Protein AF-A0AAQ0E640-F1 (afdb_monomer_lite)

Structure (mmCIF, N/CA/C/O backbone):
data_AF-A0AAQ0E640-F1
#
_entry.id   AF-A0AAQ0E640-F1
#
loop_
_atom_site.group_PDB
_atom_site.id
_atom_site.type_symbol
_atom_site.label_atom_id
_atom_site.label_alt_id
_atom_site.label_comp_id
_atom_site.label_asym_id
_atom_site.label_entity_id
_atom_site.label_seq_id
_atom_site.pdbx_PDB_ins_code
_atom_site.Cartn_x
_atom_site.Cartn_y
_atom_site.Cartn_z
_atom_site.occupancy
_atom_site.B_iso_or_equiv
_atom_site.auth_seq_id
_atom_site.auth_comp_id
_atom_site.auth_asym_id
_atom_site.auth_atom_id
_atom_site.pdbx_PDB_model_num
ATOM 1 N N . MET A 1 1 ? -27.055 13.533 44.116 1.00 63.28 1 MET A N 1
ATOM 2 C CA . MET A 1 1 ? -25.641 13.940 43.920 1.00 63.28 1 MET A CA 1
ATOM 3 C C . MET A 1 1 ? -24.792 12.781 43.396 1.00 63.28 1 MET A C 1
ATOM 5 O O . MET A 1 1 ? -24.064 12.994 42.441 1.00 63.28 1 MET A O 1
ATOM 9 N N . MET A 1 2 ? -24.961 11.562 43.930 1.00 68.50 2 MET A N 1
ATOM 10 C CA . MET A 1 2 ? -24.333 10.327 43.422 1.00 68.50 2 MET A CA 1
ATOM 11 C C . MET A 1 2 ? -24.643 10.007 41.942 1.00 68.50 2 MET A C 1
ATOM 13 O O . MET A 1 2 ? -23.740 9.612 41.218 1.00 68.50 2 MET A O 1
ATOM 17 N N . GLU A 1 3 ? -25.877 10.217 41.464 1.00 69.25 3 GLU A N 1
ATOM 18 C CA . GLU A 1 3 ? -26.242 9.883 40.070 1.00 69.25 3 GLU A CA 1
ATOM 19 C C . GLU A 1 3 ? -25.539 10.757 39.021 1.00 69.25 3 GLU A C 1
ATOM 21 O O . GLU A 1 3 ? -25.073 10.239 38.014 1.00 69.25 3 GLU A O 1
ATOM 26 N N . ARG A 1 4 ? -25.333 12.054 39.298 1.00 72.06 4 ARG A N 1
ATOM 27 C CA . ARG A 1 4 ? -24.598 12.938 38.373 1.00 72.06 4 ARG A CA 1
ATOM 28 C C . ARG A 1 4 ? -23.147 12.498 38.171 1.00 72.06 4 ARG A C 1
ATOM 30 O O . ARG A 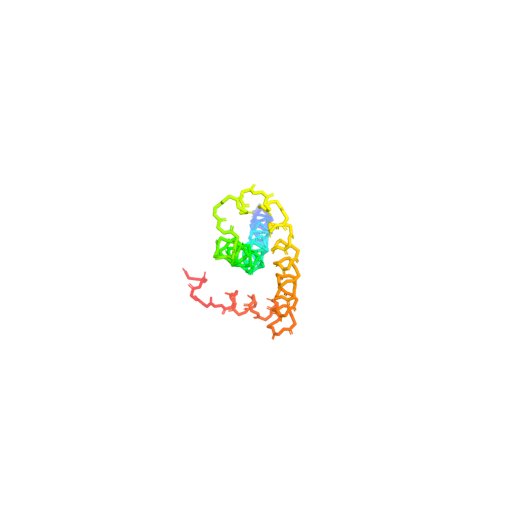1 4 ? -22.644 12.585 37.061 1.00 72.06 4 ARG A O 1
ATOM 37 N N . GLN A 1 5 ? -22.494 11.993 39.219 1.00 70.31 5 GLN A N 1
ATOM 38 C CA . GLN A 1 5 ? -21.129 11.471 39.109 1.00 70.31 5 GLN A CA 1
ATOM 39 C C . GLN A 1 5 ? -21.063 10.175 38.294 1.00 70.31 5 GLN A 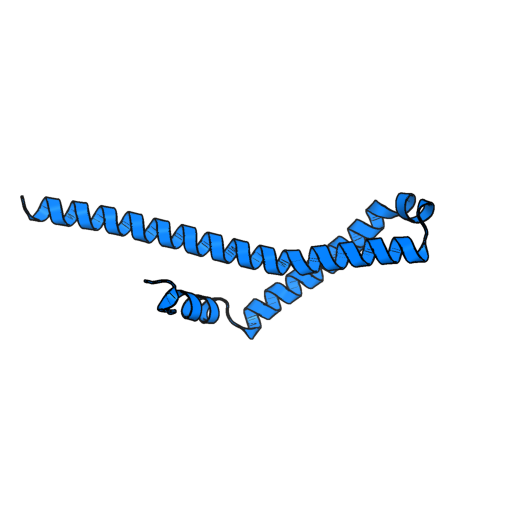C 1
ATOM 41 O O . GLN A 1 5 ? -20.077 9.938 37.603 1.00 70.31 5 GLN A O 1
ATOM 46 N N . GLN A 1 6 ? -22.101 9.335 38.347 1.00 70.75 6 GLN A N 1
ATOM 47 C CA . GLN A 1 6 ? -22.143 8.113 37.544 1.00 70.75 6 GLN A CA 1
ATOM 48 C C . GLN A 1 6 ? -22.360 8.402 36.058 1.00 70.75 6 GLN A C 1
ATOM 50 O O . GLN A 1 6 ? -21.747 7.731 35.228 1.00 70.75 6 GLN A O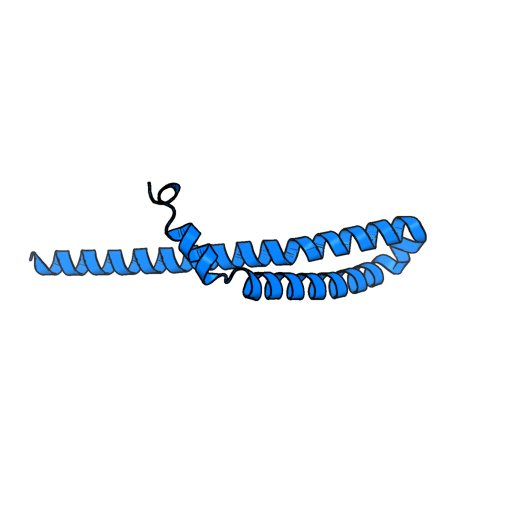 1
ATOM 55 N N . ASP A 1 7 ? -23.170 9.405 35.722 1.00 77.00 7 ASP A N 1
ATOM 56 C CA . ASP A 1 7 ? -23.377 9.826 34.333 1.00 77.00 7 ASP A CA 1
ATOM 57 C C . ASP A 1 7 ? -22.120 10.467 33.736 1.00 77.00 7 ASP A C 1
ATOM 59 O O . ASP A 1 7 ? -21.746 10.166 32.604 1.00 77.00 7 ASP A O 1
ATOM 63 N N . GLU A 1 8 ? -21.408 11.276 34.519 1.00 77.62 8 GLU A N 1
ATOM 64 C CA . GLU A 1 8 ? -20.168 11.927 34.087 1.00 77.62 8 GLU A CA 1
ATOM 65 C C . GLU A 1 8 ? -19.049 10.904 33.819 1.00 77.62 8 GLU A C 1
ATOM 67 O O . GLU A 1 8 ? -18.353 10.989 32.805 1.00 77.62 8 GLU A O 1
ATOM 72 N N . LEU A 1 9 ? -18.946 9.870 34.666 1.00 76.00 9 LEU A N 1
ATOM 73 C CA . LEU A 1 9 ? -18.014 8.748 34.495 1.00 76.00 9 LEU A CA 1
ATOM 74 C C . LEU A 1 9 ? -18.392 7.814 33.335 1.00 76.00 9 LEU A C 1
ATOM 76 O O . LEU A 1 9 ? -17.508 7.230 32.703 1.00 76.00 9 LEU A O 1
ATOM 80 N N . ARG A 1 10 ? -19.690 7.639 33.052 1.00 74.00 10 ARG A N 1
ATOM 81 C CA . ARG A 1 10 ? -20.151 6.898 31.866 1.00 74.00 10 ARG A CA 1
ATOM 82 C C . ARG A 1 10 ? -19.788 7.649 30.595 1.00 74.00 10 ARG A C 1
ATOM 84 O O . ARG A 1 10 ? -19.219 7.047 29.693 1.00 74.00 10 ARG A O 1
ATOM 91 N N . HIS A 1 11 ? -20.024 8.958 30.568 1.00 73.81 11 HIS A N 1
ATOM 92 C CA . HIS A 1 11 ? -19.743 9.774 29.397 1.00 73.81 11 HIS A CA 1
ATOM 93 C C . HIS A 1 11 ? -18.250 9.782 29.041 1.00 73.81 11 HIS A C 1
ATOM 95 O O . HIS A 1 11 ? -17.892 9.513 27.897 1.00 73.81 11 HIS A O 1
ATOM 101 N N . THR A 1 12 ? -17.367 9.954 30.033 1.00 77.69 12 THR A N 1
ATOM 102 C CA . THR A 1 12 ? -15.911 9.873 29.802 1.00 77.69 12 THR A CA 1
ATOM 103 C C . THR A 1 12 ? -15.474 8.486 29.332 1.00 77.69 12 THR A C 1
ATOM 105 O O . THR A 1 12 ? -14.598 8.364 28.480 1.00 77.69 12 THR A O 1
ATOM 108 N N . ARG A 1 13 ? -16.077 7.413 29.857 1.00 73.75 13 ARG A N 1
ATOM 109 C CA . ARG A 1 13 ? -15.769 6.043 29.423 1.00 73.75 13 ARG A CA 1
ATOM 110 C C . ARG A 1 13 ? -16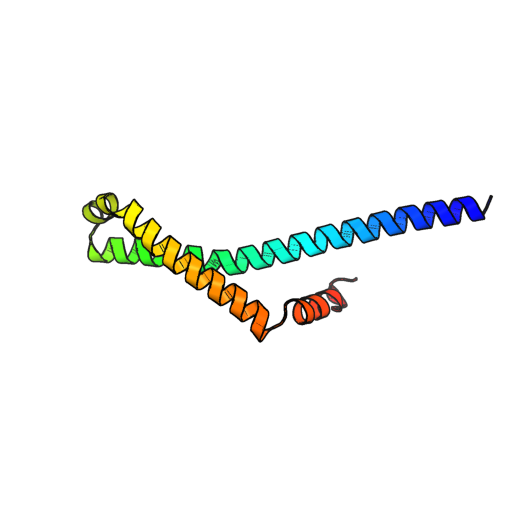.178 5.797 27.970 1.00 73.75 13 ARG A C 1
ATOM 112 O O . ARG A 1 13 ? -15.432 5.158 27.227 1.00 73.75 13 ARG A O 1
ATOM 119 N N . ASP A 1 14 ? -17.331 6.307 27.563 1.00 77.50 14 ASP A N 1
ATOM 120 C CA . ASP A 1 14 ? -17.816 6.171 26.192 1.00 77.50 14 ASP A CA 1
ATOM 121 C C . ASP A 1 14 ? -16.919 6.946 25.210 1.00 77.50 14 ASP A C 1
ATOM 123 O O . ASP A 1 14 ? -16.548 6.416 24.163 1.00 77.50 14 ASP A O 1
ATOM 127 N N . GLU A 1 15 ? -16.448 8.141 25.575 1.00 76.31 15 GLU A N 1
ATOM 128 C CA . GLU A 1 15 ? -15.488 8.896 24.756 1.00 76.31 15 GLU A CA 1
ATOM 129 C C . GLU A 1 15 ? -14.133 8.186 24.618 1.00 76.31 15 GLU A C 1
ATOM 131 O O . GLU A 1 15 ? -13.597 8.073 23.512 1.00 76.31 15 GLU A O 1
ATOM 136 N N . VAL A 1 16 ? -13.594 7.648 25.717 1.00 76.06 16 VAL A N 1
ATOM 137 C CA . VAL A 1 16 ? -12.312 6.922 25.707 1.00 76.06 16 VAL A CA 1
ATOM 138 C C . VAL A 1 16 ? -12.412 5.643 24.872 1.00 76.06 16 VAL A C 1
ATOM 140 O O . VAL A 1 16 ? -11.518 5.349 24.076 1.00 76.06 16 VAL A O 1
ATOM 143 N N . THR A 1 17 ? -13.516 4.899 24.989 1.00 77.50 17 THR A N 1
ATOM 144 C CA . THR A 1 17 ? -13.730 3.682 24.189 1.00 77.50 17 THR A CA 1
ATOM 145 C C . THR A 1 17 ? -13.914 3.987 22.705 1.00 77.50 17 THR A C 1
ATOM 147 O O . THR A 1 17 ? -13.396 3.240 21.871 1.00 77.50 17 THR A O 1
ATOM 150 N N . LEU A 1 18 ? -14.573 5.095 22.348 1.00 76.25 18 LEU A N 1
ATOM 151 C CA . LEU A 1 18 ? -14.663 5.556 20.961 1.00 76.25 18 LEU A CA 1
ATOM 152 C C . LEU A 1 18 ? -13.283 5.918 20.406 1.00 76.25 18 LEU A C 1
ATOM 154 O O . LEU A 1 18 ? -12.913 5.414 19.346 1.00 76.25 18 LEU A O 1
ATOM 158 N N . LEU A 1 19 ? -12.500 6.724 21.128 1.00 76.62 19 LEU A N 1
ATOM 159 C CA . LEU A 1 19 ? -11.132 7.098 20.749 1.00 76.62 19 LEU A CA 1
ATOM 160 C C . LEU A 1 19 ? -10.251 5.870 20.512 1.00 76.62 19 LEU A C 1
ATOM 162 O O . LEU A 1 19 ? -9.602 5.760 19.472 1.00 76.62 19 LEU A O 1
ATOM 166 N N . GLN A 1 20 ? -10.287 4.905 21.428 1.00 75.81 20 GLN A N 1
ATOM 167 C CA . GLN A 1 20 ? -9.535 3.662 21.303 1.00 75.81 20 GLN A CA 1
ATOM 168 C C . GLN A 1 20 ? -9.957 2.866 20.058 1.00 75.81 20 GLN A C 1
ATOM 170 O O . GLN A 1 20 ? -9.112 2.301 19.364 1.00 75.81 20 GLN A O 1
ATOM 175 N N . ARG A 1 21 ? -11.249 2.876 19.712 1.00 73.56 21 ARG A N 1
ATOM 176 C CA . ARG A 1 21 ? -11.782 2.224 18.507 1.00 73.56 21 ARG A CA 1
ATOM 177 C C . ARG A 1 21 ? -11.310 2.898 17.221 1.00 73.56 21 ARG A C 1
ATO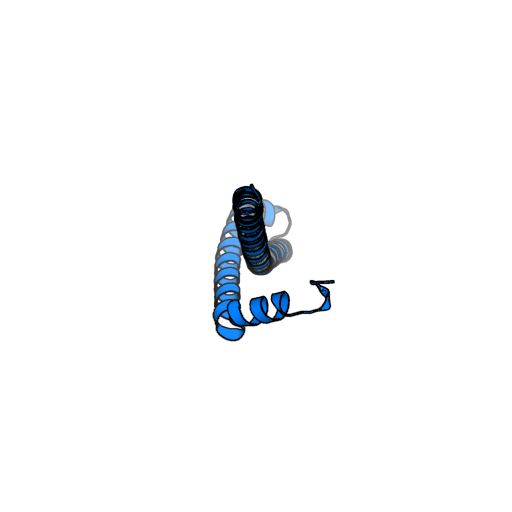M 179 O O . ARG A 1 21 ? -10.966 2.201 16.264 1.00 73.56 21 ARG A O 1
ATOM 186 N N . TRP A 1 22 ? -11.260 4.228 17.200 1.00 73.50 22 TRP A N 1
ATOM 187 C CA . TRP A 1 22 ? -10.741 5.004 16.072 1.00 73.50 22 TRP A CA 1
ATOM 188 C C . TRP A 1 22 ? -9.242 4.785 15.880 1.00 73.50 22 TRP A C 1
ATOM 190 O O . TRP A 1 22 ? -8.811 4.483 14.769 1.00 73.50 22 TRP A O 1
ATOM 200 N N . VAL A 1 23 ? -8.460 4.846 16.961 1.00 78.75 23 VAL A N 1
ATOM 201 C CA . VAL A 1 23 ? -7.011 4.589 16.936 1.00 78.75 23 VAL A CA 1
ATOM 202 C C . VAL A 1 23 ? -6.724 3.170 16.460 1.00 78.75 23 VAL A C 1
ATOM 204 O O . VAL A 1 23 ? -5.904 2.964 15.566 1.00 78.75 23 VAL A O 1
ATOM 207 N N . ALA A 1 24 ? -7.433 2.185 17.005 1.00 74.25 24 ALA A N 1
ATOM 208 C CA . ALA A 1 24 ? -7.207 0.793 16.660 1.00 74.25 24 ALA A CA 1
ATOM 209 C C . ALA A 1 24 ? -7.656 0.472 15.224 1.00 74.25 24 ALA A C 1
ATOM 211 O O . ALA A 1 24 ? -7.028 -0.364 14.576 1.00 74.25 24 ALA A O 1
ATOM 212 N N . SER A 1 25 ? -8.681 1.156 14.703 1.00 70.44 25 SER A N 1
ATOM 213 C CA . SER A 1 25 ? -9.078 1.068 13.289 1.00 70.44 25 SER A CA 1
ATOM 214 C C . SER A 1 25 ? -8.046 1.729 12.376 1.00 70.44 25 SER A C 1
ATOM 216 O O . SER A 1 25 ? -7.666 1.148 11.362 1.00 70.44 25 SER A O 1
ATOM 218 N N . GLY A 1 26 ? -7.543 2.907 12.754 1.00 73.19 26 GLY A N 1
ATOM 219 C CA . GLY A 1 26 ? -6.496 3.612 12.018 1.00 73.19 26 GLY A CA 1
ATOM 220 C C . GLY A 1 26 ? -5.215 2.788 11.921 1.00 73.19 26 GLY A C 1
ATOM 221 O O . GLY A 1 26 ? -4.685 2.608 10.832 1.00 73.19 26 GLY A O 1
ATOM 222 N N . LEU A 1 27 ? -4.768 2.195 13.030 1.00 76.88 27 LEU A N 1
ATOM 223 C CA . LEU A 1 27 ? -3.594 1.321 13.054 1.00 76.88 27 LEU A CA 1
ATOM 224 C C . LEU A 1 27 ? -3.765 0.105 12.131 1.00 76.88 27 LEU A C 1
ATOM 226 O O . LEU A 1 27 ? -2.845 -0.252 11.398 1.00 76.88 27 LEU A O 1
ATOM 230 N N . LEU A 1 28 ? -4.957 -0.495 12.125 1.00 69.81 28 LEU A N 1
ATOM 231 C CA . LEU A 1 28 ? -5.311 -1.612 11.246 1.00 69.81 28 LEU A CA 1
ATOM 232 C C . LEU A 1 28 ? -5.179 -1.226 9.769 1.00 69.81 28 LEU A C 1
ATOM 234 O O . LEU A 1 28 ? -4.567 -1.951 8.987 1.00 69.81 28 LEU A O 1
ATOM 238 N N . VAL A 1 29 ? -5.729 -0.065 9.409 1.00 73.00 29 VAL A N 1
ATOM 239 C CA . VAL A 1 29 ? -5.672 0.498 8.056 1.00 73.00 29 VAL A CA 1
ATOM 240 C C . VAL A 1 29 ? -4.227 0.781 7.657 1.00 73.00 29 VAL A C 1
ATOM 242 O O . VAL A 1 29 ? -3.817 0.389 6.568 1.00 73.00 29 VAL A O 1
ATOM 245 N N . THR A 1 30 ? -3.433 1.378 8.547 1.00 73.62 30 THR A N 1
ATOM 246 C CA . THR A 1 30 ? -2.015 1.671 8.304 1.00 73.62 30 THR A CA 1
ATOM 247 C C . THR A 1 30 ? -1.209 0.400 8.080 1.00 73.62 30 THR A C 1
ATOM 249 O O . THR A 1 30 ? -0.458 0.329 7.114 1.00 73.62 30 THR A O 1
ATOM 252 N N . ILE A 1 31 ? -1.389 -0.629 8.913 1.00 71.38 31 ILE A N 1
ATOM 253 C CA . ILE A 1 31 ? -0.729 -1.932 8.737 1.00 71.38 31 ILE A CA 1
ATOM 254 C C . ILE A 1 31 ? -1.134 -2.556 7.399 1.00 71.38 31 ILE A C 1
ATOM 256 O O . ILE A 1 31 ? -0.295 -3.106 6.688 1.00 71.38 31 ILE A O 1
ATOM 260 N N . TRP A 1 32 ? -2.405 -2.438 7.021 1.00 72.12 32 TRP A N 1
ATOM 261 C CA . TRP A 1 32 ? -2.897 -2.965 5.754 1.00 72.12 32 TRP A CA 1
ATOM 262 C C . TRP A 1 32 ? -2.293 -2.252 4.544 1.00 72.12 32 TRP A C 1
ATOM 264 O O . TRP A 1 32 ? -1.833 -2.900 3.605 1.00 72.12 32 TRP A O 1
ATOM 274 N N . LEU A 1 33 ? -2.228 -0.922 4.603 1.00 71.12 33 LEU A N 1
ATOM 275 C CA . LEU A 1 33 ? -1.540 -0.089 3.622 1.00 71.12 33 LEU A CA 1
ATOM 276 C C . LEU A 1 33 ? -0.054 -0.422 3.551 1.00 71.12 33 LEU A C 1
ATOM 278 O O . LEU A 1 33 ? 0.481 -0.507 2.455 1.00 71.12 33 LEU A O 1
ATOM 282 N N . LEU A 1 34 ? 0.603 -0.673 4.684 1.00 73.19 34 LEU A N 1
ATOM 283 C CA . LEU A 1 34 ? 2.018 -1.035 4.726 1.00 73.19 34 LEU A CA 1
ATOM 284 C C . LEU A 1 34 ? 2.272 -2.380 4.031 1.00 73.19 34 LEU A C 1
ATOM 286 O O . LEU A 1 34 ? 3.198 -2.509 3.230 1.00 73.19 34 LEU A O 1
ATOM 290 N N . ILE A 1 35 ? 1.407 -3.367 4.284 1.00 70.69 35 ILE A N 1
ATOM 291 C CA . ILE A 1 35 ? 1.472 -4.682 3.637 1.00 70.69 35 ILE A CA 1
ATOM 292 C C . ILE A 1 35 ? 1.187 -4.573 2.135 1.00 70.69 35 ILE A C 1
ATOM 294 O O . ILE A 1 35 ? 1.813 -5.282 1.353 1.00 70.69 35 ILE A O 1
ATOM 298 N N . ALA A 1 36 ? 0.281 -3.687 1.716 1.00 71.38 36 ALA A N 1
ATOM 299 C CA . ALA A 1 36 ? 0.004 -3.433 0.302 1.00 71.38 36 ALA A CA 1
ATOM 300 C C . ALA A 1 36 ? 1.105 -2.598 -0.386 1.00 71.38 36 ALA A C 1
ATOM 302 O O . ALA A 1 36 ? 1.366 -2.787 -1.573 1.00 71.38 36 ALA A O 1
ATOM 303 N N . ALA A 1 37 ? 1.783 -1.711 0.346 1.00 71.38 37 ALA A N 1
ATOM 304 C CA . ALA A 1 37 ? 2.859 -0.858 -0.157 1.00 71.38 37 ALA A CA 1
ATOM 305 C C . ALA A 1 37 ? 4.188 -1.610 -0.319 1.00 71.38 37 ALA A C 1
ATOM 307 O O . ALA A 1 37 ? 4.958 -1.312 -1.228 1.00 71.38 37 ALA A O 1
ATOM 308 N N . SER A 1 38 ? 4.455 -2.616 0.518 1.00 73.50 38 SER A N 1
ATOM 309 C CA . SER A 1 38 ? 5.660 -3.450 0.431 1.00 73.50 38 SER A CA 1
ATOM 310 C C . SER A 1 38 ? 5.868 -4.118 -0.945 1.00 73.50 38 SER A C 1
ATOM 312 O O . SER A 1 38 ? 6.946 -3.946 -1.518 1.00 73.50 38 SER A O 1
ATOM 314 N N . PRO A 1 39 ? 4.880 -4.813 -1.548 1.00 71.19 39 PRO A N 1
ATOM 315 C CA . PRO A 1 39 ? 5.021 -5.368 -2.892 1.00 71.19 39 PRO A CA 1
ATOM 316 C C . PRO A 1 39 ? 5.124 -4.281 -3.969 1.00 71.19 39 PRO A C 1
ATOM 318 O O . PRO A 1 39 ? 5.828 -4.489 -4.951 1.00 71.19 39 PRO A O 1
ATOM 321 N N . LEU A 1 40 ? 4.496 -3.114 -3.783 1.00 74.25 40 LEU A N 1
ATOM 322 C CA . LEU A 1 40 ? 4.636 -1.979 -4.702 1.00 74.25 40 LEU A CA 1
ATOM 323 C C . LEU A 1 40 ? 6.094 -1.497 -4.766 1.00 74.25 40 LEU A C 1
ATOM 325 O O . LEU A 1 40 ? 6.657 -1.341 -5.848 1.00 74.25 40 LEU A O 1
ATOM 329 N N . LEU A 1 41 ? 6.715 -1.323 -3.596 1.00 75.25 41 LEU A N 1
ATOM 330 C CA . LEU A 1 41 ? 8.117 -0.931 -3.456 1.00 75.25 41 LEU A CA 1
ATOM 331 C C . LEU A 1 41 ? 9.063 -2.004 -4.006 1.00 75.25 41 LEU A C 1
ATOM 333 O O . LEU A 1 41 ? 9.999 -1.675 -4.730 1.00 75.25 41 LEU A O 1
ATOM 337 N N . LEU A 1 42 ? 8.797 -3.283 -3.722 1.00 79.94 42 LEU A N 1
ATOM 338 C CA . LEU A 1 42 ? 9.587 -4.406 -4.236 1.00 79.94 42 LEU A CA 1
ATOM 339 C C . LEU A 1 42 ? 9.553 -4.489 -5.763 1.00 79.94 42 LEU A C 1
ATOM 341 O O . LEU A 1 42 ? 10.604 -4.661 -6.378 1.00 79.94 42 LEU A O 1
ATOM 345 N N . VAL A 1 43 ? 8.373 -4.344 -6.375 1.00 79.62 43 VAL A N 1
ATOM 346 C CA . VAL A 1 43 ? 8.212 -4.367 -7.837 1.00 79.62 43 VAL A CA 1
ATOM 347 C C . VAL A 1 43 ? 8.871 -3.147 -8.478 1.00 79.62 43 VAL A C 1
ATOM 349 O O . VAL A 1 43 ? 9.573 -3.291 -9.474 1.00 79.62 43 VAL A O 1
ATOM 352 N N . GLY A 1 44 ? 8.715 -1.958 -7.890 1.00 77.81 44 GLY A N 1
ATOM 353 C CA . GLY A 1 44 ? 9.412 -0.756 -8.354 1.00 77.81 44 GLY A CA 1
ATOM 354 C C . GLY A 1 44 ? 10.935 -0.910 -8.297 1.00 77.81 44 GLY A C 1
ATOM 355 O O . GLY A 1 44 ? 11.628 -0.593 -9.263 1.00 77.81 44 GLY A O 1
ATOM 356 N N . MET A 1 45 ? 11.456 -1.478 -7.206 1.00 82.44 45 MET A N 1
ATOM 357 C CA . MET A 1 45 ? 12.884 -1.746 -7.040 1.00 82.44 45 MET A CA 1
ATOM 358 C C . MET A 1 45 ? 13.394 -2.789 -8.041 1.00 82.44 45 MET A C 1
ATOM 360 O O . MET A 1 45 ? 14.433 -2.579 -8.660 1.00 82.44 45 MET A O 1
ATOM 364 N N . THR A 1 46 ? 12.659 -3.884 -8.261 1.00 82.50 46 THR A N 1
ATOM 365 C CA . THR A 1 46 ? 13.040 -4.894 -9.267 1.00 82.50 46 THR A CA 1
ATOM 366 C C . THR A 1 46 ? 12.954 -4.356 -10.692 1.00 82.50 46 THR A C 1
ATOM 368 O O . THR A 1 46 ? 13.821 -4.678 -11.499 1.00 82.50 46 THR A O 1
ATOM 371 N N . ALA A 1 47 ? 11.977 -3.500 -11.002 1.00 80.06 47 ALA A N 1
ATOM 372 C CA . ALA A 1 47 ? 11.875 -2.837 -12.300 1.00 80.06 47 ALA A CA 1
ATOM 373 C C . ALA A 1 47 ? 13.051 -1.880 -12.548 1.00 80.06 47 ALA A C 1
ATOM 375 O O . ALA A 1 47 ? 13.645 -1.911 -13.622 1.00 80.06 47 ALA A O 1
ATOM 376 N N . MET A 1 48 ? 13.434 -1.076 -11.550 1.00 77.44 48 MET A N 1
ATOM 377 C CA . MET A 1 48 ? 14.609 -0.199 -11.632 1.00 77.44 48 MET A CA 1
ATOM 378 C C . MET A 1 48 ? 15.908 -0.997 -11.769 1.00 77.44 48 MET A C 1
ATOM 380 O O . MET A 1 48 ? 16.729 -0.688 -12.627 1.00 77.44 48 MET A O 1
ATOM 384 N N . MET A 1 49 ? 16.082 -2.054 -10.974 1.00 82.38 49 MET A N 1
ATOM 385 C CA . MET A 1 49 ? 17.300 -2.866 -10.988 1.00 82.38 49 MET A CA 1
ATOM 386 C C . MET A 1 49 ? 17.425 -3.697 -12.273 1.00 82.38 49 MET A C 1
ATOM 388 O O . MET A 1 49 ? 18.510 -3.793 -12.838 1.00 82.38 49 MET A O 1
ATOM 392 N N . GLY A 1 50 ? 16.314 -4.236 -12.784 1.00 81.06 50 GLY A N 1
ATOM 393 C CA . GLY A 1 50 ? 16.264 -4.906 -14.086 1.00 81.06 50 GLY A CA 1
ATOM 394 C C . GLY A 1 50 ? 16.482 -3.938 -15.249 1.00 81.06 50 GLY A C 1
ATOM 395 O O . GLY A 1 50 ? 17.230 -4.250 -16.171 1.00 81.06 50 GLY A O 1
ATOM 396 N N . GLY A 1 51 ? 15.895 -2.739 -15.179 1.00 78.06 51 GLY A N 1
ATOM 397 C CA . GLY A 1 51 ? 16.154 -1.667 -16.136 1.00 78.06 51 GLY A CA 1
ATOM 398 C C . GLY A 1 51 ? 17.633 -1.292 -16.168 1.00 78.06 51 GLY A C 1
ATOM 399 O O . GLY A 1 51 ? 18.202 -1.175 -17.247 1.00 78.06 51 GLY A O 1
ATOM 400 N N . TRP A 1 52 ? 18.271 -1.169 -15.002 1.00 79.38 52 TRP A N 1
ATOM 401 C CA . TRP A 1 52 ? 19.691 -0.835 -14.909 1.00 79.38 52 TRP A CA 1
ATOM 402 C C . TRP A 1 52 ? 20.561 -1.938 -15.511 1.00 79.38 52 TRP A C 1
ATOM 404 O O . TRP A 1 52 ? 21.456 -1.661 -16.304 1.00 79.38 52 TRP A O 1
ATOM 414 N N . PHE A 1 53 ? 20.243 -3.198 -15.201 1.00 82.81 53 PHE A N 1
ATOM 415 C CA . PHE A 1 53 ? 20.982 -4.357 -15.695 1.00 82.81 53 PHE A CA 1
ATOM 416 C C . PHE A 1 53 ? 20.887 -4.534 -17.220 1.00 82.81 53 PHE A C 1
ATOM 418 O O . PHE A 1 53 ? 21.842 -4.993 -17.840 1.00 82.81 53 PHE A O 1
ATOM 425 N N . VAL A 1 54 ? 19.747 -4.188 -17.833 1.00 80.38 54 VAL A N 1
ATOM 426 C CA . VAL A 1 54 ? 19.503 -4.403 -19.272 1.00 80.38 54 VAL A CA 1
ATOM 427 C C . VAL A 1 54 ? 19.848 -3.178 -20.122 1.00 80.38 54 VAL A C 1
ATOM 429 O O . VAL A 1 54 ? 20.395 -3.335 -21.210 1.00 80.38 54 VAL A O 1
ATOM 432 N N . LEU A 1 55 ? 19.517 -1.968 -19.660 1.00 77.00 55 LEU A N 1
ATOM 433 C CA . LEU A 1 55 ? 19.677 -0.730 -20.433 1.00 77.00 55 LEU A CA 1
ATOM 434 C C . LEU A 1 55 ? 20.929 0.082 -20.051 1.00 77.00 55 LEU A C 1
ATOM 436 O O . LEU A 1 55 ? 21.280 1.010 -20.781 1.00 77.00 55 LEU A O 1
ATOM 440 N N . GLY A 1 56 ? 21.597 -0.236 -18.936 1.00 78.75 56 GLY A N 1
ATOM 441 C CA . GLY A 1 56 ? 22.680 0.586 -18.385 1.00 78.75 56 GLY A CA 1
ATOM 442 C C . GLY A 1 56 ? 22.193 1.952 -17.881 1.00 78.75 56 GLY A C 1
ATOM 443 O O . GLY A 1 56 ? 21.002 2.255 -17.932 1.00 78.75 56 GLY A O 1
ATOM 444 N N 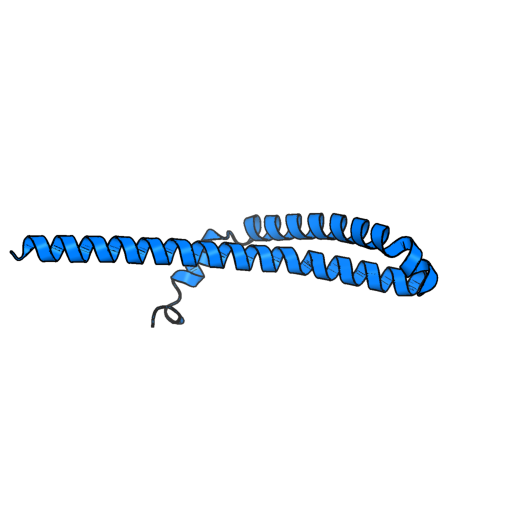. ASP A 1 57 ? 23.101 2.796 -17.382 1.00 74.25 57 ASP A N 1
ATOM 445 C CA . ASP A 1 57 ? 22.735 4.081 -16.756 1.00 74.25 57 ASP A CA 1
ATOM 446 C C . ASP A 1 57 ? 22.054 5.066 -17.721 1.00 74.25 57 ASP A C 1
ATOM 448 O O . ASP A 1 57 ? 21.041 5.680 -17.379 1.00 74.25 57 ASP A O 1
ATOM 452 N N . GLU A 1 58 ? 22.561 5.195 -18.950 1.00 73.69 58 GLU A N 1
ATOM 453 C CA . GLU A 1 58 ? 22.029 6.150 -19.933 1.00 73.69 58 GLU A CA 1
ATOM 454 C C . GLU A 1 58 ? 20.639 5.744 -20.443 1.00 73.69 58 GLU A C 1
ATOM 456 O O . GLU A 1 58 ? 19.735 6.576 -20.559 1.00 73.69 58 GLU A O 1
ATOM 461 N N . GLY A 1 59 ? 20.426 4.448 -20.690 1.00 71.94 59 GLY A N 1
ATOM 462 C CA . GLY A 1 59 ? 19.125 3.931 -21.101 1.00 71.94 59 GLY A CA 1
ATOM 463 C C . GLY A 1 59 ? 18.104 3.923 -19.958 1.00 71.94 59 GLY A C 1
ATOM 464 O O . GLY A 1 59 ? 16.910 4.123 -20.210 1.00 71.94 59 GLY A O 1
ATOM 465 N N . LEU A 1 60 ? 18.566 3.782 -18.708 1.00 70.50 60 LEU A N 1
ATOM 466 C CA . LEU A 1 60 ? 17.739 3.906 -17.510 1.00 70.50 60 LEU A CA 1
ATOM 467 C C . LEU A 1 60 ? 17.249 5.339 -17.315 1.00 70.50 60 LEU A C 1
ATOM 469 O O . LEU A 1 60 ? 16.053 5.543 -17.150 1.00 70.50 60 LEU A O 1
ATOM 473 N N . LEU A 1 61 ? 18.131 6.336 -17.402 1.00 73.56 61 LEU A N 1
ATOM 474 C CA . LEU A 1 61 ? 17.776 7.758 -17.290 1.00 73.56 61 LEU A CA 1
ATOM 475 C C . LEU A 1 61 ? 16.849 8.241 -18.411 1.00 73.56 61 LEU A C 1
ATOM 477 O O . LEU A 1 61 ? 16.122 9.215 -18.228 1.00 73.56 61 LEU A O 1
ATOM 481 N N . HIS A 1 62 ? 16.828 7.563 -19.557 1.00 80.69 62 HIS A N 1
ATOM 482 C CA . HIS A 1 62 ? 15.871 7.870 -20.617 1.00 80.69 62 HIS A CA 1
ATOM 483 C C . HIS A 1 62 ? 14.491 7.234 -20.370 1.00 80.69 62 HIS A C 1
ATOM 485 O O . HIS A 1 62 ? 13.464 7.855 -20.636 1.00 80.69 62 HIS A O 1
ATOM 491 N N . HIS A 1 63 ? 14.449 6.016 -19.815 1.00 78.56 63 HIS A N 1
ATOM 492 C CA . HIS A 1 63 ? 13.213 5.238 -19.645 1.00 78.56 63 HIS A CA 1
ATOM 493 C C . HIS A 1 63 ? 12.704 5.153 -18.199 1.00 78.56 63 HIS A C 1
ATOM 495 O O . HIS A 1 63 ? 11.694 4.491 -17.952 1.00 78.56 63 HIS A O 1
ATOM 501 N N . TRP A 1 64 ? 13.339 5.833 -17.239 1.00 74.44 64 TRP A N 1
ATOM 502 C CA . TRP A 1 64 ? 12.961 5.779 -15.825 1.00 74.44 64 TRP A CA 1
ATOM 503 C C . TRP A 1 64 ? 11.483 6.109 -15.550 1.00 74.44 64 TRP A C 1
ATOM 505 O O . TRP A 1 64 ? 10.897 5.388 -14.737 1.00 74.44 64 TRP A O 1
ATOM 515 N N . PRO A 1 65 ? 10.814 7.085 -16.219 1.00 81.25 65 PRO A N 1
ATOM 516 C CA . PRO A 1 65 ? 9.405 7.334 -15.942 1.00 81.25 65 PRO A CA 1
ATOM 517 C C . PRO A 1 65 ? 8.536 6.180 -16.440 1.00 81.25 65 PRO A C 1
ATOM 519 O O . PRO A 1 65 ? 7.574 5.818 -15.774 1.00 81.25 65 PRO A O 1
ATOM 522 N N . LEU A 1 66 ? 8.892 5.559 -17.569 1.00 81.88 66 LEU A N 1
ATOM 523 C CA . LEU A 1 66 ? 8.159 4.430 -18.137 1.00 81.88 66 LEU A CA 1
ATOM 524 C C . LEU A 1 66 ? 8.351 3.158 -17.301 1.00 81.88 66 LEU A C 1
ATOM 526 O O . LEU A 1 66 ? 7.392 2.427 -17.066 1.00 81.88 66 LEU A O 1
ATOM 530 N N . LEU A 1 67 ? 9.564 2.926 -16.794 1.00 77.25 67 LEU A N 1
ATOM 531 C CA . LEU A 1 67 ? 9.879 1.831 -15.875 1.00 77.25 67 LEU A CA 1
ATOM 532 C C . LEU A 1 67 ? 9.165 1.989 -14.528 1.00 77.25 67 LEU A C 1
ATOM 534 O O . LEU A 1 67 ? 8.651 1.005 -14.000 1.00 77.25 67 LEU A O 1
ATOM 538 N N . LEU A 1 68 ? 9.074 3.211 -13.993 1.00 79.06 68 LEU A N 1
ATOM 539 C CA . LEU A 1 68 ? 8.272 3.493 -12.800 1.00 79.06 68 LEU A CA 1
ATOM 540 C C . LEU A 1 68 ? 6.776 3.352 -13.059 1.00 79.06 68 LEU A C 1
ATOM 542 O O . LEU A 1 68 ? 6.066 2.866 -12.186 1.00 79.06 68 LEU A O 1
ATOM 546 N N . LEU A 1 69 ? 6.284 3.740 -14.236 1.00 83.25 69 LEU A N 1
ATOM 547 C CA . LEU A 1 69 ? 4.880 3.554 -14.600 1.00 83.25 69 LEU A CA 1
ATOM 548 C C . LEU A 1 69 ? 4.544 2.065 -14.708 1.00 83.25 69 LEU A C 1
ATOM 550 O O . LEU A 1 69 ? 3.583 1.606 -14.098 1.00 83.25 69 LEU A O 1
ATOM 554 N N . ALA A 1 70 ? 5.366 1.295 -15.422 1.00 79.88 70 ALA A N 1
ATOM 555 C CA . ALA A 1 70 ? 5.191 -0.144 -15.570 1.00 79.88 70 ALA A CA 1
ATOM 556 C C . ALA A 1 70 ? 5.320 -0.867 -14.220 1.00 79.88 70 ALA A C 1
ATOM 558 O O . ALA A 1 70 ? 4.434 -1.631 -13.840 1.00 79.88 70 ALA A O 1
ATOM 559 N N . GLY A 1 71 ? 6.377 -0.575 -13.457 1.00 76.88 71 GLY A N 1
ATOM 560 C CA . GLY A 1 71 ? 6.590 -1.124 -12.119 1.00 76.88 71 GLY A CA 1
ATOM 561 C C . GLY A 1 71 ? 5.510 -0.691 -11.127 1.00 76.88 71 GLY A C 1
ATOM 562 O O . GLY A 1 71 ? 5.071 -1.491 -10.309 1.00 76.88 71 GLY A O 1
ATOM 563 N N . GLY A 1 72 ? 5.013 0.538 -11.240 1.00 76.00 72 GLY A N 1
ATOM 564 C CA . GLY A 1 72 ? 3.924 1.075 -10.432 1.00 76.00 72 GLY A CA 1
ATOM 565 C C . GLY A 1 72 ? 2.586 0.407 -10.736 1.00 76.00 72 GLY A C 1
ATOM 566 O O . GLY A 1 72 ? 1.890 0.017 -9.808 1.00 76.00 72 GLY A O 1
ATOM 567 N N . VAL A 1 73 ? 2.240 0.198 -12.011 1.00 82.00 73 VAL A N 1
ATOM 568 C CA . VAL A 1 73 ? 1.008 -0.505 -12.417 1.00 82.00 73 VAL A CA 1
ATOM 569 C C . VAL A 1 73 ? 1.055 -1.973 -11.996 1.00 82.00 73 VAL A C 1
ATOM 571 O O . VAL A 1 73 ? 0.105 -2.473 -11.390 1.00 82.00 73 VAL A O 1
ATOM 574 N N . VAL A 1 74 ? 2.168 -2.664 -12.260 1.00 78.69 74 VAL A N 1
ATOM 575 C CA . VAL A 1 74 ? 2.351 -4.068 -11.857 1.00 78.69 74 VAL A CA 1
ATOM 576 C C . VAL A 1 74 ? 2.387 -4.189 -10.335 1.00 78.69 74 VAL A C 1
ATOM 578 O O . VAL A 1 74 ? 1.737 -5.066 -9.771 1.00 78.69 74 VAL A O 1
ATOM 581 N N . GLY A 1 75 ? 3.080 -3.275 -9.658 1.00 76.19 75 GLY A N 1
ATOM 582 C CA . GLY A 1 75 ? 3.138 -3.187 -8.205 1.00 76.19 75 GLY A CA 1
ATOM 583 C C . GLY A 1 75 ? 1.772 -2.903 -7.590 1.00 76.19 75 GLY A C 1
ATOM 584 O O . GLY A 1 75 ? 1.433 -3.504 -6.576 1.00 76.19 75 GLY A O 1
ATOM 585 N N . ALA A 1 76 ? 0.955 -2.043 -8.205 1.00 75.19 76 ALA A N 1
ATOM 586 C CA . ALA A 1 76 ? -0.385 -1.705 -7.728 1.00 75.19 76 ALA A CA 1
ATOM 587 C C . ALA A 1 76 ? -1.352 -2.877 -7.901 1.00 75.19 76 ALA A C 1
ATOM 589 O O . ALA A 1 76 ? -2.134 -3.166 -6.996 1.00 75.19 76 ALA A O 1
ATOM 590 N N . LEU A 1 77 ? -1.261 -3.597 -9.022 1.00 78.31 77 LEU A N 1
ATOM 591 C CA . LEU A 1 77 ? -2.008 -4.833 -9.251 1.00 78.31 77 LEU A CA 1
ATOM 592 C C . LEU A 1 77 ? -1.586 -5.930 -8.272 1.00 78.31 77 LEU A C 1
ATOM 594 O O . LEU A 1 77 ? -2.445 -6.556 -7.653 1.00 78.31 77 LEU A O 1
ATOM 598 N N . ALA A 1 78 ? -0.282 -6.141 -8.087 1.00 73.75 78 ALA A N 1
ATOM 599 C CA . ALA A 1 78 ? 0.249 -7.106 -7.128 1.00 73.75 78 ALA A CA 1
ATOM 600 C C . ALA A 1 78 ? -0.149 -6.742 -5.691 1.00 73.75 78 ALA A C 1
ATOM 602 O O . ALA A 1 78 ? -0.605 -7.610 -4.951 1.00 73.75 78 ALA A O 1
ATOM 603 N N . GLY A 1 79 ? -0.055 -5.464 -5.320 1.00 74.12 79 GLY A N 1
ATOM 604 C CA . GLY A 1 79 ? -0.498 -4.925 -4.038 1.00 74.12 79 GLY A CA 1
ATOM 605 C C . GLY A 1 79 ? -1.995 -5.131 -3.817 1.00 74.12 79 GLY A C 1
ATOM 606 O O . GLY A 1 79 ? -2.374 -5.693 -2.794 1.00 74.12 79 GLY A O 1
ATOM 607 N N . CYS A 1 80 ? -2.843 -4.793 -4.795 1.00 72.94 80 CYS A N 1
ATOM 608 C CA . CYS A 1 80 ? -4.288 -5.039 -4.733 1.00 72.94 80 CYS A CA 1
ATOM 609 C C . CYS A 1 80 ? -4.609 -6.529 -4.602 1.00 72.94 80 CYS A C 1
ATOM 611 O O . CYS A 1 80 ? -5.411 -6.912 -3.756 1.00 72.94 80 CYS A O 1
ATOM 613 N N . LEU A 1 81 ? -3.965 -7.391 -5.392 1.00 73.94 81 LEU A N 1
ATOM 614 C CA . LEU A 1 81 ? -4.174 -8.838 -5.333 1.00 73.94 81 LEU A CA 1
ATOM 615 C C . LEU A 1 81 ? -3.712 -9.434 -4.007 1.00 73.94 81 LEU A C 1
ATOM 617 O O . LEU A 1 81 ? -4.370 -10.337 -3.491 1.00 73.94 81 LEU A O 1
ATOM 621 N N . LEU A 1 82 ? -2.601 -8.953 -3.448 1.00 68.81 82 LEU A N 1
ATOM 622 C CA . LEU A 1 82 ? -2.089 -9.408 -2.160 1.00 68.81 82 LEU A CA 1
ATOM 623 C C . LEU A 1 82 ? -3.006 -8.951 -1.024 1.00 68.81 82 LEU A C 1
ATOM 625 O O . LEU A 1 82 ? -3.350 -9.750 -0.154 1.00 68.81 82 LEU A O 1
ATOM 629 N N . ALA A 1 83 ? -3.474 -7.708 -1.084 1.00 67.88 83 ALA A N 1
ATOM 630 C CA . ALA A 1 83 ? -4.411 -7.143 -0.130 1.00 67.88 83 ALA A CA 1
ATOM 631 C C . ALA A 1 83 ? -5.764 -7.885 -0.174 1.00 67.88 83 ALA A C 1
ATOM 633 O O . ALA A 1 83 ? -6.277 -8.328 0.859 1.00 67.88 83 ALA A O 1
ATOM 634 N N . GLU A 1 84 ? -6.282 -8.165 -1.374 1.00 67.12 84 GLU A N 1
ATOM 635 C CA . GLU A 1 84 ? -7.481 -8.980 -1.591 1.00 67.12 84 GLU A CA 1
ATOM 636 C C . GLU A 1 84 ? -7.260 -10.439 -1.146 1.00 67.12 84 GLU A C 1
ATOM 638 O O . GLU A 1 84 ? -8.139 -11.051 -0.535 1.00 67.12 84 GLU A O 1
ATOM 643 N N . ARG A 1 85 ? -6.071 -11.018 -1.381 1.00 67.69 85 ARG A N 1
ATOM 644 C CA . ARG A 1 85 ? -5.725 -12.370 -0.909 1.00 67.69 85 ARG A CA 1
ATOM 645 C C . ARG A 1 85 ? -5.678 -12.453 0.605 1.00 67.69 85 ARG A C 1
ATOM 647 O O . ARG A 1 85 ? -6.142 -13.450 1.149 1.00 67.69 85 ARG A O 1
ATOM 654 N N . ILE A 1 86 ? -5.120 -11.456 1.282 1.00 62.56 86 ILE A N 1
ATOM 655 C CA . ILE A 1 86 ? -5.066 -11.406 2.747 1.00 62.56 86 ILE A CA 1
ATOM 656 C C . ILE A 1 86 ? -6.480 -11.256 3.305 1.00 62.56 86 ILE A C 1
ATOM 658 O O . ILE A 1 86 ? -6.862 -12.008 4.206 1.00 62.56 86 ILE A O 1
ATOM 662 N N . ARG A 1 87 ? -7.292 -10.381 2.698 1.00 64.94 87 ARG A N 1
ATOM 663 C CA . ARG A 1 87 ? -8.717 -10.236 3.014 1.00 64.94 87 ARG A CA 1
ATOM 664 C C . ARG A 1 87 ? -9.464 -11.567 2.892 1.00 64.94 87 ARG A C 1
ATOM 666 O O . ARG A 1 87 ? -10.207 -11.911 3.806 1.00 64.94 87 ARG A O 1
ATOM 673 N N . ARG A 1 88 ? -9.242 -12.330 1.811 1.00 64.00 88 ARG A N 1
ATOM 674 C CA . ARG A 1 88 ? -9.926 -13.615 1.562 1.00 64.00 88 ARG A CA 1
ATOM 675 C C . ARG A 1 88 ? -9.373 -14.804 2.350 1.00 64.00 88 ARG A C 1
ATOM 677 O O . ARG A 1 88 ? -10.159 -15.658 2.736 1.00 64.00 88 ARG A O 1
ATOM 684 N N . ARG A 1 89 ? -8.053 -14.911 2.557 1.00 59.22 89 ARG A N 1
ATOM 685 C CA . ARG A 1 89 ? -7.434 -16.086 3.207 1.00 59.22 89 ARG A CA 1
ATOM 686 C C . ARG A 1 89 ? -7.424 -16.019 4.724 1.00 59.22 89 ARG A C 1
ATOM 688 O O . ARG A 1 89 ? -7.576 -17.059 5.348 1.00 59.22 89 ARG A O 1
ATOM 695 N N . HIS A 1 90 ? -7.195 -14.845 5.305 1.00 55.94 90 HIS A N 1
ATOM 696 C CA . HIS A 1 90 ? -7.068 -14.729 6.758 1.00 55.94 90 HIS A CA 1
ATOM 697 C C . HIS A 1 90 ? -8.309 -14.134 7.406 1.00 55.94 90 HIS A C 1
ATOM 699 O O . HIS A 1 90 ? -8.564 -14.432 8.567 1.00 55.94 90 HIS A O 1
ATOM 705 N N . GLY A 1 91 ? -9.094 -13.346 6.662 1.00 56.59 91 GLY A N 1
ATOM 706 C CA . GLY A 1 91 ? -10.139 -12.523 7.245 1.00 56.59 91 GLY A CA 1
ATOM 707 C C . GLY A 1 91 ? -9.505 -11.526 8.218 1.00 56.59 91 GLY A C 1
ATOM 708 O O . GLY A 1 91 ? -9.018 -11.875 9.291 1.00 56.59 91 GLY A O 1
ATOM 709 N N . LEU A 1 92 ? -9.517 -10.246 7.869 1.00 58.12 92 LEU A N 1
ATOM 710 C CA . LEU A 1 92 ? -9.009 -9.207 8.773 1.00 58.12 92 LEU A CA 1
ATOM 711 C C . LEU A 1 92 ? -9.685 -9.244 10.150 1.00 58.12 92 LEU A C 1
ATOM 713 O O . LEU A 1 92 ? -9.035 -8.987 11.154 1.00 58.12 92 LEU A O 1
ATOM 717 N N . LEU A 1 93 ? -10.956 -9.652 10.190 1.00 55.41 93 LEU A N 1
ATOM 718 C CA . LEU A 1 93 ? -11.735 -9.859 11.409 1.00 55.41 93 LEU A CA 1
ATOM 719 C C . LEU A 1 93 ? -11.146 -10.951 12.328 1.00 55.41 93 LEU A C 1
ATOM 721 O O . LEU A 1 93 ? -10.872 -10.627 13.477 1.00 55.41 93 LEU A O 1
ATOM 725 N N . PRO A 1 94 ? -10.894 -12.200 11.880 1.00 59.50 94 PRO A N 1
ATOM 726 C CA . PRO A 1 94 ? -10.220 -13.221 12.688 1.00 59.50 94 PRO A CA 1
ATOM 727 C C . PRO A 1 94 ? -8.832 -12.831 13.207 1.00 59.50 94 PRO A C 1
ATOM 729 O O . PRO A 1 94 ? -8.514 -13.102 14.363 1.00 59.50 94 PRO A O 1
ATOM 732 N N . PHE A 1 95 ? -7.998 -12.199 12.374 1.00 60.66 95 PHE A N 1
ATOM 733 C CA . PHE A 1 95 ? -6.648 -11.794 12.782 1.00 60.66 95 PHE A CA 1
ATOM 734 C C . PHE A 1 95 ? -6.693 -10.663 13.812 1.00 60.66 95 PHE A C 1
ATOM 736 O O . PHE A 1 95 ? -6.008 -10.720 14.829 1.00 60.66 95 PHE A O 1
ATOM 743 N N . TYR A 1 96 ? -7.561 -9.676 13.592 1.00 57.97 96 TYR A N 1
ATOM 744 C CA . TYR A 1 96 ? -7.775 -8.584 14.530 1.00 57.97 96 TYR A CA 1
ATOM 745 C C . TYR A 1 96 ? -8.435 -9.052 15.829 1.00 57.97 96 TYR A C 1
ATOM 747 O O . TYR A 1 96 ? -8.009 -8.643 16.902 1.00 57.97 96 TYR A O 1
ATOM 755 N N . ALA A 1 97 ? -9.399 -9.974 15.761 1.00 61.50 97 ALA A N 1
ATOM 756 C CA . ALA A 1 97 ? -9.983 -10.612 16.937 1.00 61.50 97 ALA A CA 1
ATOM 757 C C . ALA A 1 97 ? -8.924 -11.384 17.734 1.00 61.50 97 ALA A C 1
ATOM 759 O O . ALA A 1 97 ? -8.911 -11.312 18.954 1.00 61.50 97 ALA A O 1
ATOM 760 N N . ARG A 1 98 ? -7.992 -12.072 17.065 1.00 63.09 98 ARG A N 1
ATOM 761 C CA . ARG A 1 98 ? -6.874 -12.759 17.726 1.00 63.09 98 ARG A CA 1
ATOM 762 C C . ARG A 1 98 ? -5.851 -11.779 18.324 1.00 63.09 98 ARG A C 1
ATOM 764 O O . ARG A 1 98 ? -5.267 -12.088 19.354 1.00 63.09 98 ARG A O 1
ATOM 771 N N . LEU A 1 99 ? -5.660 -10.604 17.720 1.00 63.84 99 LEU A N 1
ATOM 772 C CA . LEU A 1 99 ? -4.781 -9.549 18.238 1.00 63.84 99 LEU A CA 1
ATOM 773 C C . LEU A 1 99 ? -5.390 -8.822 19.454 1.00 63.84 99 LEU A C 1
ATOM 775 O O . LEU A 1 99 ? -4.690 -8.576 20.426 1.00 63.84 99 LEU A O 1
ATOM 779 N N . LEU A 1 100 ? -6.693 -8.521 19.419 1.00 61.88 100 LEU A N 1
ATOM 780 C CA . LEU A 1 100 ? -7.444 -7.906 20.527 1.00 61.88 100 LEU A CA 1
ATOM 781 C C . LEU A 1 100 ? -7.650 -8.852 21.709 1.00 61.88 100 LEU A C 1
ATOM 783 O O . LEU A 1 100 ? -7.740 -8.406 22.845 1.00 61.88 100 LEU A O 1
ATOM 787 N N . ASN A 1 101 ? -7.747 -10.151 21.437 1.00 62.88 101 ASN A N 1
ATOM 788 C CA . ASN A 1 101 ? -7.958 -11.177 22.453 1.00 62.88 101 ASN A CA 1
ATOM 789 C C . ASN A 1 101 ? -6.632 -11.772 22.964 1.00 62.88 101 ASN A C 1
ATOM 791 O O . ASN A 1 101 ? -6.631 -12.823 23.603 1.00 62.88 101 ASN A O 1
ATOM 795 N N . ASN A 1 102 ? -5.498 -11.128 22.659 1.00 53.41 102 ASN A N 1
ATOM 796 C CA . ASN A 1 102 ? -4.195 -11.522 23.176 1.00 53.41 102 ASN A CA 1
ATOM 797 C C . ASN A 1 102 ? -3.975 -10.890 24.563 1.00 53.41 102 ASN A C 1
ATOM 799 O O . ASN A 1 102 ? -3.924 -9.662 24.671 1.00 53.41 102 ASN A O 1
ATOM 803 N N . PRO A 1 103 ? -3.808 -11.697 25.626 1.00 56.84 103 PRO A N 1
ATOM 804 C CA . PRO A 1 103 ? -3.652 -11.193 26.990 1.00 56.84 103 PRO A CA 1
ATOM 805 C C . PRO A 1 103 ? -2.339 -10.426 27.209 1.00 56.84 103 PRO A C 1
ATOM 807 O O . PRO A 1 103 ? -2.224 -9.703 28.192 1.00 56.84 103 PRO A O 1
ATOM 810 N N . GLU A 1 104 ? -1.370 -10.541 26.297 1.00 55.97 104 GLU A N 1
ATOM 811 C CA . GLU A 1 104 ? -0.086 -9.831 26.379 1.00 55.97 104 GLU A CA 1
ATOM 812 C C . GLU A 1 104 ? -0.168 -8.343 26.006 1.00 55.97 104 GLU A C 1
ATOM 814 O O . GLU A 1 104 ? 0.738 -7.591 26.342 1.00 55.97 104 GLU A O 1
ATOM 819 N N . LEU A 1 105 ? -1.250 -7.903 25.348 1.00 49.69 105 LEU A N 1
ATOM 820 C CA . LEU A 1 105 ? -1.479 -6.489 25.007 1.00 49.69 105 LEU A CA 1
ATOM 821 C C . LEU A 1 105 ? -2.422 -5.777 25.995 1.00 49.69 105 LEU A C 1
ATOM 823 O O . LEU A 1 105 ? -2.540 -4.557 25.962 1.00 49.69 105 LEU A O 1
ATOM 827 N N . ASN A 1 106 ? -3.125 -6.544 26.836 1.00 49.84 106 ASN A N 1
ATOM 828 C CA . ASN A 1 106 ? -4.100 -6.051 27.816 1.00 49.84 106 ASN A CA 1
ATOM 829 C C . ASN A 1 106 ? -3.545 -6.060 29.255 1.00 49.84 106 ASN A C 1
ATOM 831 O O . ASN A 1 106 ? -4.313 -6.088 30.219 1.00 49.84 106 ASN A O 1
ATOM 835 N N . ARG A 1 107 ? -2.219 -6.098 29.403 1.00 46.59 107 ARG A N 1
ATOM 836 C CA . ARG A 1 107 ? -1.507 -6.039 30.681 1.00 46.59 107 ARG A CA 1
ATOM 837 C C . ARG A 1 107 ? -0.577 -4.838 30.688 1.00 46.59 107 ARG A C 1
ATOM 839 O O . ARG A 1 107 ? -0.486 -4.213 31.765 1.00 46.59 107 ARG A O 1
#

Foldseek 3Di:
DVVVVVVVVVVVVVVVVVVVVVVLVVVLVVVLVVQLVVLLVVLLVCLLVVQCVPLNDVSCVVCVVVSNVVSNVVSNVVSVVVSVCCCPPVNSVNVVVVVVPDVVVVD

Secondary structure (DSSP, 8-state):
-HHHHHHHHHHHHHHHHHHHHHHHHHHHHHHHHHHHHHHHHHHHHHHHHHHHHHHHHHHHHHHHHHHHHHHHHHHHHHHHHHHHHHHHHH-HHHHHHHHHT-TTS--

Radius of gyration: 22.92 Å; chains: 1; bounding box: 49×30×65 Å

Sequence (107 aa):
MMERQQDELRHTRDEVTLLQRWVASGLLVTIWLLIAASPLLLVGMTAMMGGWFVLGDEGLLHHWPLLLLAGGVVGALAGCLLAERIRRRHGLLPFYARLLNNPELNR

pLDDT: mean 71.8, std 8.16, range [46.59, 83.25]